Protein AF-A0A1X0MYT6-F1 (afdb_monomer_lite)

pLDDT: mean 85.01, std 11.56, range [45.41, 95.69]

Foldseek 3Di:
DDDDDDDPCNVCVVCPVVVPDDPDDPFDWDWDDDDDPDTDIDRTDDDPPDDDDDDDPPDDD

Organism: NCBI:txid1958950

Secondary structure (DSSP, 8-state):
---PPPPHHHHHHTTTTTT---SS-SS--EEEEEETTEEEEES----TTPPPPPPPS----

Sequence (61 aa):
MRLDRTSFGKRLGTYSSAISLPAQPVVEGRLLRMVGLTLEAEGLRAAMGSRCVVINGDSHH

Structure (mmCIF, N/CA/C/O backbone):
data_AF-A0A1X0MYT6-F1
#
_entry.id   AF-A0A1X0MYT6-F1
#
loop_
_atom_site.group_PDB
_atom_site.id
_atom_site.type_symbol
_atom_site.label_atom_id
_atom_site.label_alt_id
_atom_site.label_comp_id
_atom_site.label_asym_id
_atom_site.label_entity_id
_atom_site.label_seq_id
_atom_site.pdbx_PDB_ins_code
_atom_site.Cartn_x
_atom_site.Cartn_y
_atom_site.Cartn_z
_atom_site.occupancy
_atom_site.B_iso_or_equiv
_atom_site.auth_seq_id
_atom_site.auth_comp_id
_atom_site.auth_asym_id
_atom_site.auth_atom_id
_atom_site.pdbx_PDB_model_num
ATOM 1 N N . MET A 1 1 ? -7.203 9.625 44.921 1.00 60.66 1 MET A N 1
ATOM 2 C CA . MET A 1 1 ? -7.640 9.505 43.513 1.00 60.66 1 MET A CA 1
ATOM 3 C C . MET A 1 1 ? -7.407 8.067 43.070 1.00 60.66 1 MET A C 1
ATOM 5 O O . MET A 1 1 ? -6.263 7.632 43.046 1.00 60.66 1 MET A O 1
ATOM 9 N N . ARG A 1 2 ? -8.472 7.288 42.858 1.00 74.12 2 ARG A N 1
ATOM 10 C CA . ARG A 1 2 ? -8.390 5.877 42.450 1.00 74.12 2 ARG A CA 1
ATOM 11 C C . ARG A 1 2 ? -8.536 5.843 40.930 1.00 74.12 2 ARG A C 1
ATOM 13 O O . ARG A 1 2 ? -9.545 6.311 40.424 1.00 74.12 2 ARG A O 1
ATOM 20 N N . LEU A 1 3 ? -7.515 5.379 40.210 1.00 76.94 3 LEU A N 1
ATOM 21 C CA . LEU A 1 3 ? -7.630 5.182 38.765 1.00 76.94 3 LEU A CA 1
ATOM 22 C C . LEU A 1 3 ? -8.333 3.850 38.512 1.00 76.94 3 LEU A C 1
ATOM 24 O O . LEU A 1 3 ? -7.781 2.790 38.817 1.00 76.94 3 LEU A O 1
ATOM 28 N N . ASP A 1 4 ? -9.540 3.907 37.957 1.00 82.50 4 ASP A N 1
ATOM 29 C CA . ASP A 1 4 ? -10.218 2.716 37.462 1.00 82.50 4 ASP A CA 1
ATOM 30 C C . ASP A 1 4 ? -9.456 2.151 36.264 1.00 82.50 4 ASP A C 1
ATOM 32 O O . ASP A 1 4 ? -9.228 2.821 35.252 1.00 82.50 4 ASP A O 1
ATOM 36 N N . ARG A 1 5 ? -9.013 0.897 36.393 1.00 85.25 5 ARG A N 1
ATOM 37 C CA . ARG A 1 5 ? -8.287 0.210 35.326 1.00 85.25 5 ARG A CA 1
ATOM 38 C C . ARG A 1 5 ? -9.272 -0.195 34.237 1.00 85.25 5 ARG A C 1
ATOM 40 O O . ARG A 1 5 ? -10.187 -0.980 34.471 1.00 85.25 5 ARG A O 1
ATOM 47 N N . THR A 1 6 ? -9.053 0.301 33.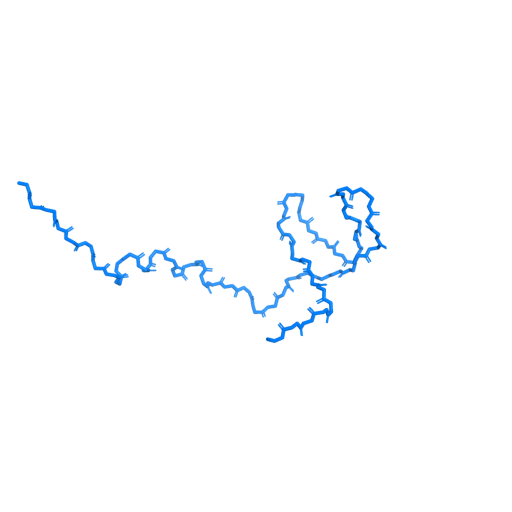026 1.00 88.94 6 THR A N 1
ATOM 48 C CA . THR A 1 6 ? -9.762 -0.186 31.844 1.00 88.94 6 THR A CA 1
ATOM 49 C C . THR A 1 6 ? -9.349 -1.628 31.555 1.00 88.94 6 THR A C 1
ATOM 51 O O . THR A 1 6 ? -8.162 -1.962 31.548 1.00 88.94 6 THR A O 1
ATOM 54 N N . SER A 1 7 ? 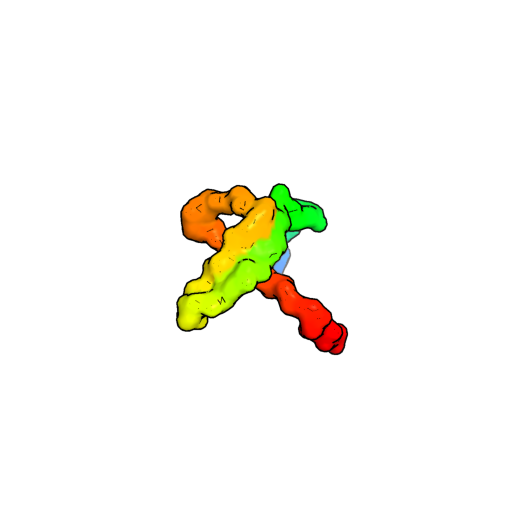-10.330 -2.505 31.328 1.00 92.00 7 SER A N 1
ATOM 55 C CA . SER A 1 7 ? -10.042 -3.896 30.975 1.00 92.00 7 SER A CA 1
ATOM 56 C C . SER A 1 7 ? -9.342 -3.972 29.616 1.00 92.00 7 SER A C 1
ATOM 58 O O . SER A 1 7 ? -9.588 -3.154 28.723 1.00 92.00 7 SER A O 1
ATOM 60 N N . PHE A 1 8 ? -8.487 -4.981 29.430 1.00 91.88 8 PHE A N 1
ATOM 61 C CA . PHE A 1 8 ? -7.855 -5.237 28.133 1.00 91.88 8 PHE A CA 1
ATOM 62 C C . PHE A 1 8 ? -8.889 -5.432 27.025 1.00 91.88 8 PHE A C 1
ATOM 64 O O . PHE A 1 8 ? -8.729 -4.859 25.956 1.00 91.88 8 PHE A O 1
ATOM 71 N N . GLY A 1 9 ? -9.989 -6.140 27.305 1.00 92.81 9 GLY A N 1
ATOM 72 C CA . GLY A 1 9 ? -11.082 -6.309 26.346 1.00 92.81 9 GLY A CA 1
ATOM 73 C C . GLY A 1 9 ? -11.680 -4.976 25.891 1.00 92.81 9 GLY A C 1
ATOM 74 O O . GLY A 1 9 ? -11.875 -4.771 24.699 1.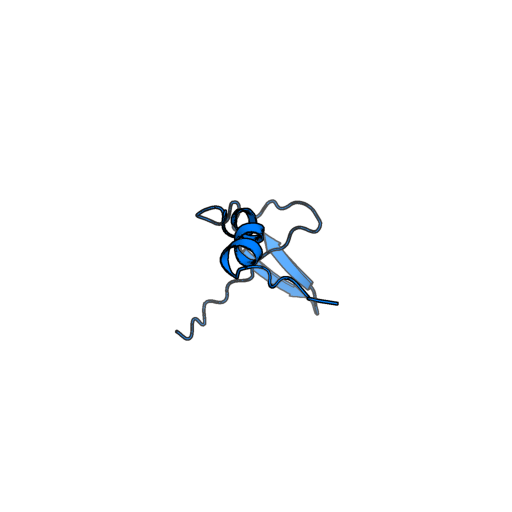00 92.81 9 GLY A O 1
ATOM 75 N N . LYS A 1 10 ? -11.877 -4.019 26.809 1.00 92.19 10 LYS A N 1
ATOM 76 C CA . LYS A 1 10 ? -12.376 -2.679 26.460 1.00 92.19 10 LYS A CA 1
ATOM 77 C C . LYS A 1 10 ? -11.369 -1.879 25.630 1.00 92.19 10 LYS A C 1
ATOM 79 O O . LYS A 1 10 ? -11.770 -1.160 24.723 1.00 92.19 10 LYS A O 1
ATOM 84 N N . ARG A 1 11 ? -10.072 -2.015 25.923 1.00 91.38 11 ARG A N 1
ATOM 85 C CA . ARG A 1 11 ? -8.991 -1.359 25.165 1.00 91.38 11 ARG A CA 1
ATOM 86 C C . ARG A 1 11 ? -8.793 -1.964 23.776 1.00 91.38 11 ARG A C 1
ATOM 88 O O . ARG A 1 11 ? -8.486 -1.237 22.847 1.00 91.38 11 ARG A O 1
ATOM 95 N N . LEU A 1 12 ? -8.938 -3.280 23.641 1.00 93.00 12 LEU A N 1
ATOM 96 C CA . LEU A 1 12 ? -8.772 -3.981 22.368 1.00 93.00 12 LEU A CA 1
ATOM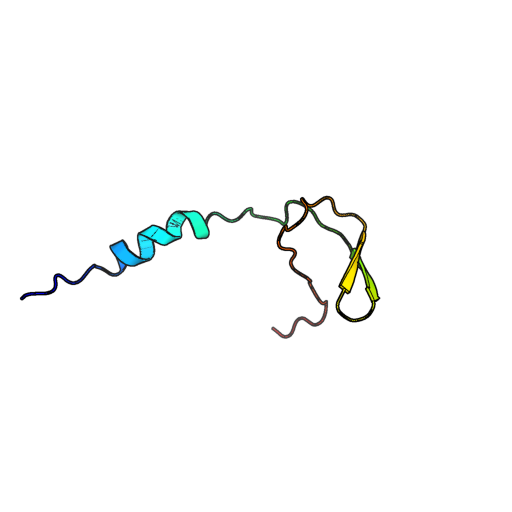 97 C C . LEU A 1 12 ? -10.026 -3.898 21.496 1.00 93.00 12 LEU A C 1
ATOM 99 O O . LEU A 1 12 ? -9.911 -3.862 20.275 1.00 93.00 12 LEU A O 1
ATOM 103 N N . GLY A 1 13 ? -11.213 -3.798 22.103 1.00 93.06 13 GLY A N 1
ATOM 104 C CA . GLY A 1 13 ? -12.483 -3.694 21.384 1.00 93.06 13 GLY A CA 1
ATOM 105 C C . GLY A 1 13 ? -12.546 -2.516 20.407 1.00 93.06 13 GLY A C 1
ATOM 106 O O . GLY A 1 13 ? -13.203 -2.617 19.375 1.00 93.06 13 GLY A O 1
ATOM 107 N N . THR A 1 14 ? -11.801 -1.433 20.657 1.00 90.38 14 THR A N 1
ATOM 108 C CA . THR A 1 14 ? -11.724 -0.281 19.743 1.00 90.38 14 THR A CA 1
ATOM 109 C C . THR A 1 14 ? -11.043 -0.599 18.410 1.00 90.38 14 THR A C 1
ATOM 111 O O . THR A 1 14 ? -11.228 0.144 17.453 1.00 90.38 14 THR A O 1
ATOM 114 N N . TYR A 1 15 ? -10.276 -1.690 18.318 1.00 92.38 15 TYR A N 1
ATOM 115 C CA . TYR A 1 15 ? -9.605 -2.115 17.084 1.00 92.38 15 TYR A CA 1
ATOM 116 C C . TYR A 1 15 ? -10.444 -3.079 16.235 1.00 92.38 15 TYR A C 1
ATOM 118 O O . TYR A 1 15 ? -9.994 -3.486 15.167 1.00 92.38 15 TYR A O 1
ATOM 126 N N . SER A 1 16 ? -11.661 -3.435 16.664 1.00 91.25 16 SER A N 1
ATOM 127 C CA . SER A 1 16 ? -12.495 -4.414 15.952 1.00 91.25 16 SER A CA 1
ATOM 128 C C . SER A 1 16 ? -12.799 -4.020 14.501 1.00 91.25 16 SER A C 1
ATOM 130 O O . SER A 1 16 ? -12.962 -4.895 13.660 1.00 91.25 16 SER A O 1
ATOM 132 N N . SER A 1 17 ? -12.878 -2.726 14.187 1.00 87.81 17 SER A N 1
ATOM 133 C CA . SER A 1 17 ? -13.057 -2.249 12.810 1.00 87.81 17 SER A CA 1
ATOM 134 C C . SER A 1 17 ? -11.761 -2.303 12.001 1.00 87.81 17 SER A C 1
ATOM 136 O O . SER A 1 17 ? -11.795 -2.596 10.811 1.00 87.81 17 SER A O 1
ATOM 138 N N . ALA A 1 18 ? -10.611 -2.076 12.639 1.00 86.62 18 ALA A N 1
ATOM 139 C CA . ALA A 1 18 ? -9.304 -2.095 11.985 1.00 86.62 18 ALA A CA 1
ATOM 140 C C . ALA A 1 18 ? -8.901 -3.498 11.499 1.00 86.62 18 ALA A C 1
ATOM 142 O O . ALA A 1 18 ? -8.130 -3.616 10.552 1.00 86.62 18 ALA A O 1
ATOM 143 N N . ILE A 1 19 ? -9.433 -4.552 12.126 1.00 87.50 19 ILE A N 1
ATOM 144 C CA . ILE A 1 19 ? -9.221 -5.947 11.704 1.00 87.50 19 ILE A CA 1
ATOM 145 C C . ILE A 1 19 ? -10.194 -6.401 10.606 1.00 87.50 19 ILE A C 1
ATOM 147 O O . ILE A 1 19 ? -10.037 -7.498 10.074 1.00 87.50 19 ILE A O 1
ATOM 151 N N . SER A 1 20 ? -11.179 -5.575 10.240 1.00 87.06 20 SER A N 1
ATOM 152 C CA . SER A 1 20 ? -12.082 -5.843 9.118 1.00 87.06 20 SER A CA 1
ATOM 153 C C . SER A 1 20 ? -11.396 -5.489 7.798 1.00 87.06 20 SER A C 1
ATOM 155 O O . SER A 1 20 ? -11.719 -4.491 7.152 1.00 87.06 20 SER A O 1
ATOM 157 N N . LEU A 1 21 ? -10.410 -6.295 7.417 1.00 77.50 21 LEU A N 1
ATOM 158 C CA . LEU A 1 21 ? -9.663 -6.128 6.176 1.00 77.50 21 LEU A CA 1
ATOM 159 C C . LEU A 1 21 ? -10.369 -6.855 5.019 1.00 77.50 21 LEU A C 1
ATOM 161 O O . LEU A 1 21 ? -10.929 -7.934 5.227 1.00 77.50 21 LEU A O 1
ATOM 165 N N . PRO A 1 22 ? -10.342 -6.302 3.793 1.00 74.81 22 PRO A N 1
ATOM 166 C CA . PRO A 1 22 ? -10.767 -7.046 2.615 1.00 74.81 22 PRO A CA 1
ATOM 167 C C . PRO A 1 22 ? -9.867 -8.276 2.425 1.00 74.81 22 PRO A C 1
ATOM 169 O O . PRO A 1 22 ? -8.656 -8.205 2.624 1.00 74.81 22 PRO A O 1
ATOM 172 N N . ALA A 1 23 ? -10.463 -9.407 2.039 1.00 72.06 23 ALA A N 1
ATOM 173 C CA . ALA A 1 23 ? -9.765 -10.692 1.938 1.00 72.06 23 ALA A CA 1
ATOM 174 C C . ALA A 1 23 ? -8.657 -10.722 0.865 1.00 72.06 23 ALA A C 1
ATOM 176 O O . ALA A 1 23 ? -7.772 -11.570 0.927 1.00 72.06 23 ALA A O 1
ATOM 177 N N . GLN A 1 24 ? -8.710 -9.816 -0.116 1.00 65.12 24 GLN A N 1
ATOM 178 C CA . GLN A 1 24 ? -7.728 -9.665 -1.192 1.00 65.12 24 GLN A CA 1
ATOM 179 C C . GLN A 1 24 ? -7.495 -8.175 -1.482 1.00 65.12 24 GLN A C 1
ATOM 181 O O . GLN A 1 24 ? -8.379 -7.355 -1.189 1.00 65.12 24 GLN A O 1
ATOM 186 N N . PRO A 1 25 ? -6.338 -7.802 -2.065 1.00 66.38 25 PRO A N 1
ATOM 187 C CA . PRO A 1 25 ? -6.140 -6.460 -2.592 1.00 66.38 25 PRO A CA 1
ATOM 188 C C . PRO A 1 25 ? -7.266 -6.149 -3.577 1.00 66.38 25 PRO A C 1
ATOM 190 O O . PRO A 1 25 ? -7.509 -6.896 -4.517 1.00 66.38 25 PRO A O 1
ATOM 193 N N . VAL A 1 26 ? -7.977 -5.042 -3.364 1.00 70.88 26 VAL A N 1
ATOM 194 C CA . VAL A 1 26 ? -9.087 -4.647 -4.250 1.00 70.88 26 VAL A CA 1
ATOM 195 C C . VAL A 1 26 ? -8.574 -4.353 -5.670 1.00 70.88 26 VAL A C 1
ATOM 197 O O . VAL A 1 26 ? -9.331 -4.412 -6.635 1.00 70.88 26 VAL A O 1
ATOM 200 N N . VAL A 1 27 ? -7.281 -4.033 -5.792 1.00 78.88 27 VAL A N 1
ATOM 201 C CA . VAL A 1 27 ? -6.592 -3.679 -7.031 1.00 78.88 27 VAL A CA 1
ATOM 202 C C . VAL A 1 27 ? -5.141 -4.159 -6.951 1.00 78.88 27 VAL A C 1
ATOM 204 O O . VAL A 1 27 ? -4.494 -3.981 -5.918 1.00 78.88 27 VAL A O 1
ATOM 207 N N . GLU A 1 28 ? -4.618 -4.699 -8.051 1.00 86.69 28 GLU A N 1
ATOM 208 C CA . GLU A 1 28 ? -3.216 -5.105 -8.202 1.00 86.69 28 GLU A CA 1
ATOM 209 C C . GLU A 1 28 ? -2.583 -4.458 -9.441 1.00 86.69 28 GLU A C 1
ATOM 211 O O . GLU A 1 28 ? -3.276 -3.971 -10.332 1.00 86.69 28 GLU A O 1
ATOM 216 N N . GLY A 1 29 ? -1.254 -4.422 -9.481 1.00 91.19 29 GLY A N 1
ATOM 217 C CA . GLY A 1 29 ? -0.471 -3.871 -10.582 1.00 91.19 29 GLY A CA 1
ATOM 218 C C . GLY A 1 29 ? 0.980 -4.328 -10.486 1.00 91.19 29 GLY A C 1
ATOM 219 O O . GLY A 1 29 ? 1.337 -5.103 -9.599 1.00 91.19 29 GLY A O 1
ATOM 220 N N . ARG A 1 30 ? 1.835 -3.837 -11.382 1.00 92.12 30 ARG A N 1
ATOM 221 C CA . ARG A 1 30 ? 3.271 -4.146 -11.358 1.00 92.12 30 ARG A CA 1
ATOM 222 C C . ARG A 1 30 ? 4.108 -2.884 -11.333 1.00 92.12 30 ARG A C 1
ATOM 224 O O . ARG A 1 30 ? 3.749 -1.883 -11.952 1.00 92.12 30 ARG A O 1
ATOM 231 N N . LEU A 1 31 ? 5.242 -2.957 -10.643 1.00 93.94 31 LEU A N 1
ATOM 232 C CA . LEU A 1 31 ? 6.259 -1.919 -10.722 1.00 93.94 31 LEU A CA 1
ATOM 233 C C . LEU A 1 31 ? 6.904 -1.947 -12.109 1.00 93.94 31 LEU A C 1
ATOM 235 O O . LEU A 1 31 ? 7.324 -3.001 -12.583 1.00 93.94 31 LEU A O 1
ATOM 239 N N . LEU A 1 32 ? 6.981 -0.781 -12.741 1.00 94.19 32 LEU A N 1
ATOM 240 C CA . LEU A 1 32 ? 7.662 -0.572 -14.014 1.00 94.19 32 LEU A CA 1
ATOM 241 C C . LEU A 1 32 ? 9.126 -0.207 -13.799 1.00 94.19 32 LEU A C 1
ATOM 243 O O . LEU A 1 32 ? 10.017 -0.822 -14.382 1.00 94.19 32 LEU A O 1
ATOM 247 N N . ARG A 1 33 ? 9.376 0.813 -12.971 1.00 94.25 33 ARG A N 1
ATOM 248 C CA . ARG A 1 33 ? 10.725 1.301 -12.674 1.00 94.25 33 ARG A CA 1
ATOM 249 C C . ARG A 1 33 ? 10.772 2.123 -11.392 1.00 94.25 33 ARG A C 1
ATOM 251 O O . ARG A 1 33 ? 9.765 2.666 -10.938 1.00 94.25 33 ARG A O 1
ATOM 258 N N . MET A 1 34 ? 11.980 2.246 -10.856 1.00 93.69 34 MET A N 1
ATOM 259 C CA . MET A 1 34 ? 12.334 3.222 -9.830 1.00 93.69 34 MET A CA 1
ATOM 260 C C . MET A 1 34 ? 12.959 4.449 -10.489 1.00 93.69 34 MET A C 1
ATOM 262 O O . MET A 1 34 ? 13.845 4.313 -11.335 1.00 93.69 34 MET A O 1
ATOM 266 N N . VAL A 1 35 ? 12.526 5.638 -10.077 1.00 93.69 35 VAL A N 1
ATOM 267 C CA . VAL A 1 35 ? 13.116 6.913 -10.498 1.00 93.69 35 VAL A CA 1
ATOM 268 C C . VAL A 1 35 ? 13.492 7.697 -9.242 1.00 93.69 35 VAL A C 1
ATOM 270 O O . VAL A 1 35 ? 12.708 8.460 -8.684 1.00 93.69 35 VAL A O 1
ATOM 273 N N . GLY A 1 36 ? 14.707 7.470 -8.741 1.00 94.38 36 GLY A N 1
ATOM 274 C CA . GLY A 1 36 ? 15.133 8.030 -7.458 1.00 94.38 36 GLY A CA 1
ATOM 275 C C . GLY A 1 36 ? 14.287 7.483 -6.305 1.00 94.38 36 GLY A C 1
ATOM 276 O O . GLY A 1 36 ? 14.341 6.291 -6.020 1.00 94.38 36 GLY A O 1
ATOM 277 N N . LEU A 1 37 ? 13.518 8.357 -5.644 1.00 95.69 37 LEU A N 1
ATOM 278 C CA . LEU A 1 37 ? 12.653 8.004 -4.507 1.00 95.69 37 LEU A CA 1
ATOM 279 C C . LEU A 1 37 ? 11.211 7.661 -4.911 1.00 95.69 37 LEU A C 1
ATOM 281 O O . LEU A 1 37 ? 10.403 7.319 -4.048 1.00 95.69 37 LEU A O 1
ATOM 285 N N . THR A 1 38 ? 10.866 7.778 -6.195 1.00 94.50 38 THR A N 1
ATOM 286 C CA . THR A 1 38 ? 9.516 7.495 -6.690 1.00 94.50 38 THR A CA 1
ATOM 287 C C . THR A 1 38 ? 9.464 6.163 -7.433 1.00 94.50 38 THR A C 1
ATOM 289 O O . THR A 1 38 ? 10.426 5.729 -8.072 1.00 94.50 38 THR A O 1
ATOM 292 N N . LEU A 1 39 ? 8.311 5.501 -7.330 1.00 94.94 39 LEU A N 1
ATOM 293 C CA . LEU A 1 39 ? 8.000 4.254 -8.019 1.00 94.94 39 LEU A CA 1
ATOM 294 C C . LEU A 1 39 ? 6.960 4.521 -9.099 1.00 94.94 39 LEU A C 1
ATOM 296 O O . LEU A 1 39 ? 5.918 5.116 -8.824 1.00 94.94 39 LEU A O 1
ATOM 300 N N . GLU A 1 40 ? 7.225 4.037 -10.306 1.00 94.75 40 GLU A N 1
ATOM 301 C CA . GLU A 1 40 ? 6.233 3.997 -11.373 1.00 94.75 40 GLU A CA 1
ATOM 302 C C . GLU A 1 40 ? 5.626 2.601 -11.440 1.00 94.75 40 GLU A C 1
ATOM 304 O O . GLU A 1 40 ? 6.340 1.596 -11.416 1.00 94.75 40 GLU A O 1
ATOM 309 N N . ALA A 1 41 ? 4.303 2.542 -11.521 1.00 94.19 41 ALA A N 1
ATOM 310 C CA . ALA A 1 41 ? 3.550 1.303 -11.542 1.00 94.19 41 ALA A CA 1
ATOM 311 C C . ALA A 1 41 ? 2.404 1.397 -12.548 1.00 94.19 41 ALA A C 1
ATOM 313 O O . ALA A 1 41 ? 1.853 2.474 -12.779 1.00 94.19 41 ALA A O 1
ATOM 314 N N . GLU A 1 42 ? 2.034 0.260 -13.125 1.00 94.00 42 GLU A N 1
ATOM 315 C CA . GLU A 1 42 ? 0.927 0.154 -14.075 1.00 94.00 42 GLU A CA 1
ATOM 316 C C . GLU A 1 42 ? -0.025 -0.985 -13.710 1.00 94.00 42 GLU A C 1
ATOM 318 O O . GLU A 1 42 ? 0.279 -1.833 -12.870 1.00 94.00 42 GLU A O 1
ATOM 323 N N . GLY A 1 43 ? -1.192 -1.002 -14.353 1.00 91.94 43 GLY A N 1
ATOM 324 C CA . GLY A 1 43 ? -2.211 -2.030 -14.141 1.00 91.94 43 GLY A CA 1
ATOM 325 C C . GLY A 1 43 ? -3.116 -1.792 -12.930 1.00 91.94 43 GLY A C 1
ATOM 326 O O . GLY A 1 43 ? -4.130 -2.468 -12.819 1.00 91.94 43 GLY A O 1
ATOM 327 N N . LEU A 1 44 ? -2.828 -0.786 -12.093 1.00 90.50 44 LEU A N 1
ATOM 328 C CA . LEU A 1 44 ? -3.660 -0.418 -10.946 1.00 90.50 44 LEU A CA 1
ATOM 329 C C . LEU A 1 44 ? -4.411 0.910 -11.139 1.00 90.50 44 LEU A C 1
ATOM 331 O O . LEU A 1 44 ? -3.916 1.852 -11.756 1.00 90.50 44 LEU A O 1
ATOM 335 N N . ARG A 1 45 ? -5.604 1.008 -10.544 1.00 89.25 45 ARG A N 1
ATOM 336 C CA . ARG A 1 45 ? -6.369 2.251 -10.365 1.00 89.25 45 ARG A CA 1
ATOM 337 C C . ARG A 1 45 ? -6.584 2.504 -8.875 1.00 89.25 45 ARG A C 1
ATOM 339 O O . ARG A 1 45 ? -7.450 1.888 -8.266 1.00 89.25 45 ARG A O 1
ATOM 346 N N . ALA A 1 46 ? -5.806 3.411 -8.298 1.00 88.25 46 ALA A N 1
ATOM 347 C CA . ALA A 1 46 ? -5.943 3.831 -6.906 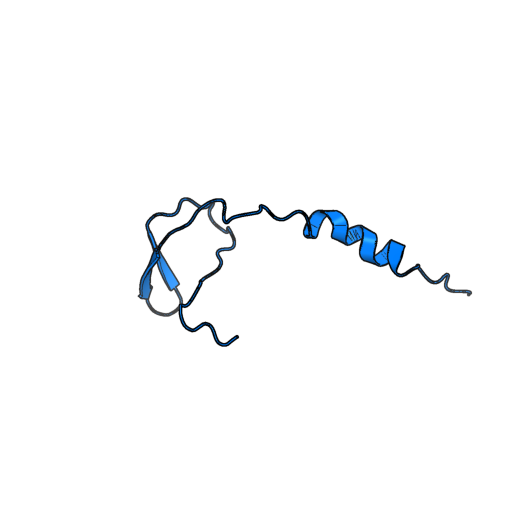1.00 88.25 46 ALA A CA 1
ATOM 3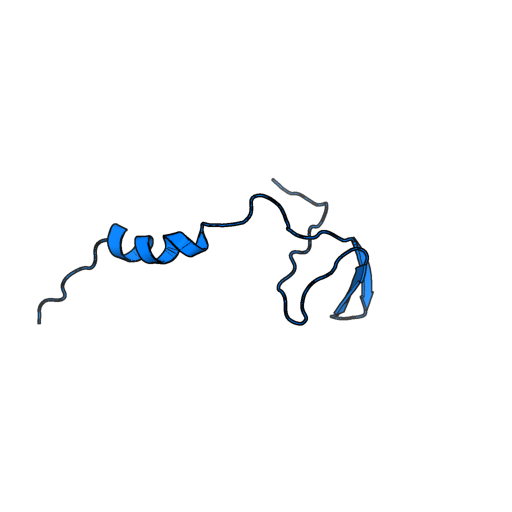48 C C . ALA A 1 46 ? -6.244 5.333 -6.833 1.00 88.25 46 ALA A C 1
ATOM 350 O O . ALA A 1 46 ? -5.855 6.094 -7.720 1.00 88.25 46 ALA A O 1
ATOM 351 N N . ALA A 1 47 ? -6.933 5.773 -5.778 1.00 89.12 47 ALA A N 1
ATOM 352 C CA . ALA A 1 47 ? -7.123 7.200 -5.542 1.00 89.12 47 ALA A CA 1
ATOM 353 C C . ALA A 1 47 ? -5.781 7.861 -5.186 1.00 89.12 47 ALA A C 1
ATOM 355 O O . ALA A 1 47 ? -4.934 7.244 -4.534 1.00 89.12 47 ALA A O 1
ATOM 356 N N . MET A 1 48 ? -5.596 9.124 -5.569 1.00 90.81 48 MET A N 1
ATOM 357 C CA . MET A 1 48 ? -4.413 9.898 -5.178 1.00 90.81 48 MET A CA 1
ATOM 358 C C . MET A 1 48 ? -4.267 9.912 -3.647 1.00 90.81 48 MET A C 1
ATOM 360 O O . MET A 1 48 ? -5.238 10.148 -2.933 1.00 90.81 48 MET A O 1
ATOM 364 N N . GLY A 1 49 ? -3.061 9.631 -3.146 1.00 89.81 49 GLY A N 1
ATOM 365 C CA . GLY A 1 49 ? -2.783 9.522 -1.706 1.00 89.81 49 GLY A CA 1
ATOM 366 C C . GLY A 1 49 ? -3.164 8.182 -1.061 1.00 89.81 49 GLY A C 1
ATOM 367 O O . GLY A 1 49 ? -2.949 8.010 0.138 1.00 89.81 49 GLY A O 1
ATOM 368 N N . SER A 1 50 ? -3.693 7.218 -1.825 1.00 88.94 50 SER A N 1
ATOM 369 C CA . SER A 1 50 ? -3.922 5.859 -1.317 1.00 88.94 50 SER A CA 1
ATOM 370 C C . SER A 1 50 ? -2.612 5.196 -0.895 1.00 88.94 50 SER A C 1
ATOM 372 O O . SER A 1 50 ? -1.572 5.367 -1.533 1.00 88.94 50 SER A O 1
ATOM 374 N N . ARG A 1 51 ? -2.674 4.380 0.159 1.00 88.56 51 ARG A N 1
ATOM 375 C CA . ARG A 1 51 ? -1.548 3.550 0.588 1.00 88.56 51 ARG A CA 1
ATOM 376 C C . ARG A 1 51 ? -1.481 2.285 -0.267 1.00 88.56 51 ARG A C 1
ATOM 378 O O . ARG A 1 51 ? -2.406 1.480 -0.238 1.00 88.56 51 ARG A O 1
ATOM 385 N N . CYS A 1 52 ? -0.364 2.090 -0.956 1.00 88.81 52 CYS A N 1
ATOM 386 C CA . CYS A 1 52 ? -0.060 0.859 -1.682 1.00 88.81 52 CYS A CA 1
ATOM 387 C C . CYS A 1 52 ? 0.922 -0.008 -0.880 1.00 88.81 52 CYS A C 1
ATOM 389 O O . CYS A 1 52 ? 1.755 0.513 -0.135 1.00 88.81 52 CYS A O 1
ATOM 391 N N . VAL A 1 53 ? 0.835 -1.329 -1.043 1.00 89.81 53 VAL A N 1
ATOM 392 C CA . VAL A 1 53 ? 1.817 -2.288 -0.517 1.00 89.81 53 VAL A CA 1
ATOM 393 C C . VAL A 1 53 ? 2.694 -2.743 -1.677 1.00 89.81 53 VAL A C 1
ATOM 395 O O . VAL A 1 53 ? 2.177 -3.170 -2.705 1.00 89.81 53 VAL A O 1
ATOM 398 N N . VAL A 1 54 ? 4.013 -2.636 -1.524 1.00 91.12 54 VAL A N 1
ATOM 399 C CA . VAL A 1 54 ? 4.979 -3.159 -2.498 1.00 91.12 54 VAL A CA 1
ATOM 400 C C . VAL A 1 54 ? 5.381 -4.559 -2.062 1.00 91.12 54 VAL A C 1
ATOM 402 O O . VAL A 1 54 ? 5.901 -4.735 -0.963 1.00 91.12 54 VAL A O 1
ATOM 405 N N . ILE A 1 55 ? 5.129 -5.544 -2.920 1.00 87.50 55 ILE A N 1
ATOM 406 C CA . ILE A 1 55 ? 5.461 -6.947 -2.671 1.00 87.50 55 ILE A CA 1
ATOM 407 C C . ILE A 1 55 ? 6.735 -7.272 -3.455 1.00 87.50 55 ILE A C 1
ATOM 409 O O . ILE A 1 55 ? 6.772 -7.101 -4.672 1.00 87.50 55 ILE A O 1
ATOM 413 N N . ASN A 1 56 ? 7.782 -7.713 -2.758 1.00 83.69 56 ASN A N 1
ATOM 414 C CA . ASN A 1 56 ? 9.003 -8.239 -3.368 1.00 83.69 56 ASN A CA 1
ATOM 415 C C . ASN A 1 56 ? 8.965 -9.774 -3.299 1.00 83.69 56 ASN A C 1
ATOM 417 O O . ASN A 1 56 ? 8.487 -10.331 -2.314 1.00 83.69 56 ASN A O 1
ATOM 421 N N . GLY A 1 57 ? 9.451 -10.453 -4.339 1.00 75.31 57 GLY A N 1
ATOM 422 C CA . GLY A 1 57 ? 9.488 -11.915 -4.409 1.00 75.31 57 GLY A CA 1
ATOM 423 C C . GLY A 1 57 ? 10.453 -12.565 -3.414 1.00 75.31 57 GLY A C 1
ATOM 424 O O . GLY A 1 57 ? 10.379 -13.774 -3.212 1.00 75.31 57 GLY A O 1
ATOM 425 N N . ASP A 1 58 ? 11.326 -11.786 -2.772 1.00 64.88 58 ASP A N 1
ATOM 426 C CA . ASP A 1 58 ? 12.257 -12.287 -1.762 1.00 64.88 58 ASP A CA 1
ATOM 427 C C . ASP A 1 58 ? 11.539 -12.495 -0.417 1.00 64.88 58 ASP A C 1
ATOM 429 O O . ASP A 1 58 ? 11.553 -11.667 0.493 1.00 64.88 58 ASP A O 1
ATOM 433 N N . SER A 1 59 ? 10.801 -13.600 -0.344 1.00 54.84 59 SER A N 1
ATOM 434 C CA . SER A 1 59 ? 10.079 -14.034 0.849 1.00 54.84 59 SER A CA 1
ATOM 435 C C . SER A 1 59 ? 11.023 -14.844 1.739 1.00 54.84 59 SER A C 1
ATOM 437 O O . SER A 1 59 ? 11.105 -16.063 1.601 1.00 54.84 59 SER A O 1
ATOM 439 N N . HIS A 1 60 ? 11.738 -14.205 2.665 1.00 51.59 60 HIS A N 1
ATOM 440 C CA . HIS A 1 60 ? 12.267 -14.935 3.822 1.00 51.59 60 HIS A CA 1
ATOM 441 C C . HIS A 1 60 ? 11.097 -15.213 4.773 1.00 51.59 60 HIS A C 1
ATOM 443 O O . HIS A 1 60 ? 10.517 -14.280 5.327 1.00 51.59 60 HIS A O 1
ATOM 449 N N . HIS A 1 61 ? 10.709 -16.490 4.858 1.00 45.41 61 HIS A N 1
ATOM 450 C CA . HIS A 1 61 ? 9.796 -17.010 5.880 1.00 45.41 61 HIS A CA 1
ATOM 451 C C . HIS A 1 61 ? 10.364 -16.785 7.284 1.00 45.41 61 HIS A C 1
ATOM 453 O O . HIS A 1 61 ? 11.592 -16.972 7.450 1.00 45.41 61 HIS A O 1
#

Radius of gyration: 19.38 Å; chains: 1; bounding box: 28×27×58 Å